Protein AF-A0A3S4F7G9-F1 (afdb_monomer)

Mean predicted aligned error: 10.98 Å

Secondary structure (DSSP, 8-state):
-HHHHHHTT----S-TT---------EEEEEEEEE--S-SSS--SEEEEEEEEEEEPTT-SS-EEEEEEEEEEEEESSTTS-SEEEEEEEEEEEEES--

Foldseek 3Di:
DVVVCVVLVHDPPPDPDDPDDDWDWDKDKDKDWDDDFPDDPPTLFDKIKIKIKIATDPPTPFGKIKIKIWMWGWDQPDPVSPRIDIDIDIDMDMDGPDD

Radius of gyration: 20.7 Å; Cα contacts (8 Å, |Δi|>4): 181; chains: 1; bounding box: 45×36×51 Å

Solvent-accessible surface area (backbone atoms only — not comparable to full-atom values): 5954 Å² total; per-residue (Å²): 112,72,72,59,39,50,70,71,74,44,78,84,70,94,65,95,80,76,88,77,84,83,73,62,69,46,69,51,74,49,75,50,78,48,77,55,52,75,42,97,71,85,53,39,36,35,42,36,40,38,39,41,35,40,35,41,43,95,87,24,78,56,46,38,37,38,41,36,42,40,39,41,36,29,45,45,80,43,97,83,47,82,46,59,48,75,51,74,49,77,48,73,52,66,53,69,69,62,130

Nearest PDB structures (foldseek):
  7p1c-assembly1_A  TM=9.213E-01  e=3.882E-11  Escherichia coli O157:H7
  6qgy-assembly1_A  TM=9.205E-01  e=8.466E-11  Escherichia coli O157:H7
  6qgw-assembly1_A  TM=9.073E-01  e=7.574E-11  Escherichia coli O157:H7
  6qgx-assembly1_A  TM=9.144E-01  e=9.464E-11  Escherichia coli O157:H7
  6qgy-assembly2_C  TM=9.200E-01  e=1.183E-10  Escherichia coli O157:H7

Sequence (99 aa):
MWRYLASMGQYPSTNDQDNSFSTDDFTFNYGWTYNKLDRGYFPTEGTRINLTGKVTIPGSDNEYYKATLDTATYVPIDNDHKWVILGRTRFGYGDGLGR

Structure (mmCIF, N/CA/C/O backbone):
data_AF-A0A3S4F7G9-F1
#
_entry.id   AF-A0A3S4F7G9-F1
#
loop_
_atom_site.group_PDB
_atom_site.id
_atom_site.type_symbol
_atom_site.label_atom_id
_atom_site.label_alt_id
_atom_site.label_comp_id
_atom_site.label_asym_id
_atom_site.label_entity_id
_atom_site.label_seq_id
_atom_site.pdbx_PDB_ins_code
_atom_site.Cartn_x
_atom_site.Cartn_y
_atom_site.Cartn_z
_atom_site.occupancy
_atom_site.B_iso_or_equiv
_atom_site.auth_seq_id
_atom_site.auth_comp_id
_atom_site.auth_asym_id
_atom_site.auth_atom_id
_atom_site.pdbx_PDB_model_num
ATOM 1 N N . MET A 1 1 ? 7.096 -16.559 -13.362 1.00 51.22 1 MET A N 1
ATOM 2 C CA . MET A 1 1 ? 8.492 -16.749 -13.804 1.00 51.22 1 MET A CA 1
ATOM 3 C C . MET A 1 1 ? 8.547 -17.251 -15.245 1.00 51.22 1 MET A C 1
ATOM 5 O O . MET A 1 1 ? 8.794 -16.446 -16.123 1.00 51.22 1 MET A O 1
ATOM 9 N N . TRP A 1 2 ? 8.191 -18.510 -15.526 1.00 56.00 2 TRP A N 1
ATOM 10 C CA . TRP A 1 2 ? 8.331 -19.118 -16.864 1.00 56.00 2 TRP A CA 1
ATOM 11 C C . TRP A 1 2 ? 7.549 -18.433 -18.000 1.00 56.00 2 TRP A C 1
ATOM 13 O O . TRP A 1 2 ? 8.087 -18.256 -19.084 1.00 56.00 2 TRP A O 1
ATOM 23 N N . ARG A 1 3 ? 6.312 -17.971 -17.746 1.00 59.94 3 ARG A N 1
ATOM 24 C CA . ARG A 1 3 ? 5.505 -17.229 -18.741 1.00 59.94 3 ARG A CA 1
ATOM 25 C C . ARG A 1 3 ? 6.108 -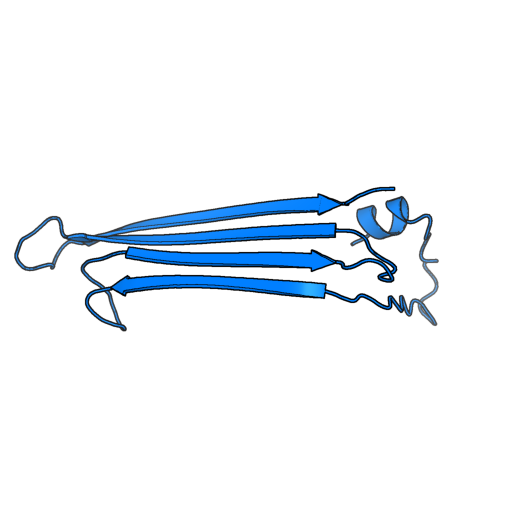15.883 -19.162 1.00 59.94 3 ARG A C 1
ATOM 27 O O . ARG A 1 3 ? 5.903 -15.482 -20.296 1.00 59.94 3 ARG A O 1
ATOM 34 N N . TYR A 1 4 ? 6.809 -15.210 -18.252 1.00 60.47 4 TYR A N 1
ATOM 35 C CA . TYR A 1 4 ? 7.451 -13.917 -18.506 1.00 60.47 4 TYR A CA 1
ATOM 36 C C . TYR A 1 4 ? 8.757 -14.090 -19.292 1.00 60.47 4 TYR A C 1
ATOM 38 O O . TYR A 1 4 ? 9.017 -13.371 -20.247 1.00 60.47 4 TYR A O 1
ATOM 46 N N . LEU A 1 5 ? 9.536 -15.120 -18.946 1.00 59.75 5 LEU A N 1
ATOM 47 C CA . LEU A 1 5 ? 10.752 -15.482 -19.680 1.00 59.75 5 LEU A CA 1
ATOM 48 C C . LEU A 1 5 ? 10.429 -15.863 -21.137 1.00 59.75 5 LEU A C 1
ATOM 50 O O . LEU A 1 5 ? 11.066 -15.367 -22.061 1.00 59.75 5 LEU A O 1
ATOM 54 N N . ALA A 1 6 ? 9.365 -16.648 -21.344 1.00 60.81 6 ALA A N 1
ATOM 55 C CA . ALA A 1 6 ? 8.900 -17.026 -22.677 1.00 60.81 6 ALA A CA 1
ATOM 56 C C . ALA A 1 6 ? 8.364 -15.838 -23.500 1.00 60.81 6 ALA A C 1
ATOM 58 O O . ALA A 1 6 ? 8.592 -15.794 -24.707 1.00 60.81 6 ALA A O 1
ATOM 59 N N . SER A 1 7 ? 7.680 -14.864 -22.878 1.00 57.59 7 SER A N 1
ATOM 60 C CA . SER A 1 7 ? 7.219 -13.659 -23.591 1.00 57.59 7 SER A CA 1
ATOM 61 C C . SER A 1 7 ? 8.368 -12.741 -24.009 1.00 57.59 7 SER A C 1
ATOM 63 O O . SER A 1 7 ? 8.231 -12.023 -24.989 1.00 57.59 7 SER A O 1
ATOM 65 N N . MET A 1 8 ? 9.515 -12.815 -23.331 1.00 59.47 8 MET A N 1
ATOM 66 C CA . MET A 1 8 ? 10.740 -12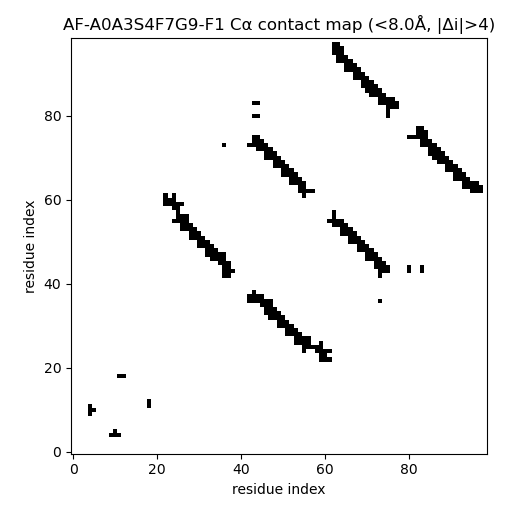.095 -23.700 1.00 59.47 8 MET A CA 1
ATOM 67 C C . MET A 1 8 ? 11.622 -12.853 -24.704 1.00 59.47 8 MET A C 1
ATOM 69 O O . MET A 1 8 ? 12.759 -12.461 -24.953 1.00 59.47 8 MET A O 1
ATOM 73 N N . GLY A 1 9 ? 11.123 -13.951 -25.287 1.00 54.44 9 GLY A N 1
ATOM 74 C CA . GLY A 1 9 ? 11.855 -14.744 -26.280 1.00 54.44 9 GLY A CA 1
ATOM 75 C C . GLY A 1 9 ? 13.026 -15.549 -25.707 1.00 54.44 9 GLY A C 1
ATOM 76 O O . GLY A 1 9 ? 13.836 -16.072 -26.469 1.00 54.44 9 GLY A O 1
ATOM 77 N N . GLN A 1 10 ? 13.114 -15.668 -24.380 1.00 53.75 10 GLN A N 1
ATOM 78 C CA . GLN A 1 10 ? 14.166 -16.400 -23.686 1.00 53.75 10 GLN A CA 1
ATOM 79 C C . GLN A 1 10 ? 13.647 -17.788 -23.301 1.00 53.75 10 GLN A C 1
ATOM 81 O O . GLN A 1 10 ? 12.692 -17.924 -22.534 1.00 53.75 10 GLN A O 1
ATOM 86 N N . TYR A 1 11 ? 14.284 -18.830 -23.835 1.00 57.84 11 TYR A N 1
ATOM 87 C CA . TYR A 1 11 ? 14.032 -20.225 -23.478 1.00 57.84 11 TYR A CA 1
ATOM 88 C C . TYR A 1 11 ? 15.169 -20.683 -22.557 1.00 57.84 11 TYR A C 1
ATOM 90 O O . TYR A 1 11 ? 16.239 -21.024 -23.064 1.00 57.84 11 TYR A O 1
ATOM 98 N N . PRO A 1 12 ? 14.997 -20.679 -21.219 1.00 54.19 12 PRO A N 1
ATOM 99 C CA . PRO A 1 12 ? 16.045 -21.150 -20.325 1.00 54.19 12 PRO A CA 1
ATOM 100 C C . PRO A 1 12 ? 16.259 -22.635 -20.604 1.00 54.19 12 PRO A C 1
ATOM 102 O O . PRO A 1 12 ? 15.330 -23.435 -20.461 1.00 54.19 12 PRO A O 1
ATOM 105 N N . SER A 1 13 ? 17.456 -23.007 -21.055 1.00 50.44 13 SER A N 1
ATOM 106 C CA . SER A 1 13 ? 17.786 -24.415 -21.249 1.00 50.44 13 SER A CA 1
ATOM 107 C C . SER A 1 13 ? 17.799 -25.109 -19.884 1.00 50.44 13 SER A C 1
ATOM 109 O O . SER A 1 13 ? 18.305 -24.559 -18.905 1.00 50.44 13 SER A O 1
ATOM 111 N N . THR A 1 14 ? 17.240 -26.315 -19.816 1.00 58.34 14 THR A N 1
ATOM 112 C CA . THR A 1 14 ? 17.158 -27.182 -18.624 1.00 58.34 14 THR A CA 1
ATOM 113 C C . THR A 1 14 ? 18.515 -27.701 -18.119 1.00 58.34 14 THR A C 1
ATOM 115 O O . THR A 1 14 ? 18.542 -28.605 -17.291 1.00 58.34 14 THR A O 1
ATOM 118 N N . ASN A 1 15 ? 19.640 -27.164 -18.605 1.00 57.44 15 ASN A N 1
ATOM 119 C CA . ASN A 1 15 ? 20.980 -27.541 -18.165 1.00 57.44 15 ASN A CA 1
ATOM 120 C C . ASN A 1 15 ? 21.494 -26.519 -17.137 1.00 57.44 15 ASN A C 1
ATOM 122 O O . ASN A 1 15 ? 21.870 -25.397 -17.471 1.00 57.44 15 ASN A O 1
ATOM 126 N N . ASP A 1 16 ? 21.469 -26.941 -15.875 1.00 59.56 16 ASP A N 1
ATOM 127 C CA . ASP A 1 16 ? 21.708 -26.194 -14.633 1.00 59.56 16 ASP A CA 1
ATOM 128 C C . ASP A 1 16 ? 23.138 -25.643 -14.423 1.00 59.56 16 ASP A C 1
ATOM 130 O O . ASP A 1 16 ? 23.723 -25.872 -13.364 1.00 59.56 16 ASP A O 1
ATOM 134 N N . GLN A 1 17 ? 23.745 -24.914 -15.368 1.00 54.50 17 GLN A N 1
ATOM 135 C CA . GLN A 1 17 ? 25.061 -24.299 -15.089 1.00 54.50 17 GLN A CA 1
ATOM 136 C C . GLN A 1 17 ? 25.199 -22.793 -15.319 1.00 54.50 17 GLN A C 1
ATOM 138 O O . GLN A 1 17 ? 26.032 -22.220 -14.635 1.00 54.50 17 GLN A O 1
ATOM 143 N N . ASP A 1 18 ? 24.360 -22.119 -16.115 1.00 50.69 18 ASP A N 1
ATOM 144 C CA . ASP A 1 18 ? 24.486 -20.656 -16.307 1.00 50.69 18 ASP A CA 1
ATOM 145 C C . ASP A 1 18 ? 23.154 -19.965 -16.685 1.00 50.69 18 ASP A C 1
ATOM 147 O O . ASP A 1 18 ? 23.066 -19.190 -17.633 1.00 50.69 18 ASP A O 1
ATOM 151 N N . ASN A 1 19 ? 22.069 -20.205 -15.937 1.00 51.56 19 ASN A N 1
ATOM 152 C CA . ASN A 1 19 ? 20.817 -19.436 -16.095 1.00 51.56 19 ASN A CA 1
ATOM 153 C C . ASN A 1 19 ? 20.860 -18.108 -15.304 1.00 51.56 19 ASN A C 1
ATOM 155 O O . ASN A 1 19 ? 19.965 -17.796 -14.516 1.00 51.56 19 ASN A O 1
ATOM 159 N N . SER A 1 20 ? 21.921 -17.321 -15.495 1.00 52.72 20 SER A N 1
ATOM 160 C CA . SER A 1 20 ? 22.051 -15.969 -14.943 1.00 52.72 20 SER A CA 1
ATOM 161 C C . SER A 1 20 ? 21.289 -14.974 -15.826 1.00 52.72 20 SER A C 1
ATOM 163 O O . SER A 1 20 ? 21.834 -14.439 -16.789 1.00 52.72 20 SER A O 1
ATOM 165 N N . PHE A 1 21 ? 20.019 -14.719 -15.505 1.00 55.38 21 PHE A N 1
ATOM 166 C CA . PHE A 1 21 ? 19.238 -13.653 -16.137 1.00 55.38 21 PHE A CA 1
ATOM 167 C C . PHE A 1 21 ? 19.619 -12.308 -15.501 1.00 55.38 21 PHE A C 1
ATOM 169 O O . PHE A 1 21 ? 19.117 -11.956 -14.433 1.00 55.38 21 PHE A O 1
ATOM 176 N N . SER A 1 22 ? 20.556 -11.595 -16.128 1.00 56.91 22 SER A N 1
ATOM 177 C CA . SER A 1 22 ? 20.897 -10.217 -15.766 1.00 56.91 22 SER A CA 1
ATOM 178 C C . SER A 1 22 ? 19.994 -9.276 -16.549 1.00 56.91 22 SER A C 1
ATOM 180 O O . SER A 1 22 ? 19.921 -9.381 -17.769 1.00 56.91 22 SER A O 1
ATOM 182 N N . THR A 1 23 ? 19.302 -8.389 -15.846 1.00 62.47 23 THR A N 1
ATOM 183 C CA . THR A 1 23 ? 18.455 -7.351 -16.433 1.00 62.47 23 THR A CA 1
ATOM 184 C C . THR A 1 23 ? 18.866 -6.042 -15.771 1.00 62.47 23 THR A C 1
ATOM 186 O O . THR A 1 23 ? 18.973 -5.985 -14.540 1.00 62.47 23 THR A O 1
ATOM 189 N N . ASP A 1 24 ? 19.103 -5.008 -16.563 1.00 71.50 24 ASP A N 1
ATOM 190 C CA . ASP A 1 24 ? 19.412 -3.682 -16.045 1.00 71.50 24 ASP A CA 1
ATOM 191 C C . ASP A 1 24 ? 18.124 -2.862 -16.025 1.00 71.50 24 ASP A C 1
ATOM 193 O O . ASP A 1 24 ? 17.740 -2.226 -17.006 1.00 71.50 24 ASP A O 1
ATOM 197 N N . ASP A 1 25 ? 17.420 -2.919 -14.888 1.00 75.81 25 ASP A N 1
ATOM 198 C CA . ASP A 1 25 ? 16.153 -2.217 -14.724 1.00 75.81 25 ASP A CA 1
ATOM 199 C C . ASP A 1 25 ? 16.276 -0.945 -13.889 1.00 75.81 25 ASP A C 1
ATOM 201 O O . ASP A 1 25 ? 16.580 -0.972 -12.691 1.00 75.81 25 ASP A O 1
ATOM 205 N N . PHE A 1 26 ? 15.901 0.182 -14.488 1.00 80.88 26 PHE A N 1
ATOM 206 C CA . PHE A 1 26 ? 15.731 1.433 -13.765 1.00 80.88 26 PHE A CA 1
ATOM 207 C C . PHE A 1 26 ? 14.257 1.623 -13.418 1.00 80.88 26 PHE A C 1
ATOM 209 O O . PHE A 1 26 ? 13.393 1.693 -14.291 1.00 80.88 26 PHE A O 1
ATOM 216 N N . THR A 1 27 ? 13.952 1.729 -12.121 1.00 85.81 27 THR A N 1
ATOM 217 C CA . THR A 1 27 ? 12.565 1.850 -11.647 1.00 85.81 27 THR A CA 1
ATOM 218 C C . THR A 1 27 ? 12.341 3.134 -10.868 1.00 85.81 27 THR A C 1
ATOM 220 O O . THR A 1 27 ? 13.041 3.440 -9.902 1.00 85.81 27 THR A O 1
ATOM 223 N N . PHE A 1 28 ? 11.307 3.869 -11.255 1.00 88.69 28 PHE A N 1
ATOM 224 C CA . PHE A 1 28 ? 10.755 4.955 -10.472 1.00 88.69 28 PHE A CA 1
ATOM 225 C C . PHE A 1 28 ? 9.715 4.396 -9.499 1.00 88.69 28 PHE A C 1
ATOM 227 O O . PHE A 1 28 ? 8.749 3.740 -9.895 1.00 88.69 28 PHE A O 1
ATOM 234 N N . ASN A 1 29 ? 9.927 4.648 -8.209 1.00 91.25 29 ASN A N 1
ATOM 235 C CA . ASN A 1 29 ? 9.074 4.165 -7.132 1.00 91.25 29 ASN A CA 1
ATOM 236 C C . ASN A 1 29 ? 8.372 5.353 -6.483 1.00 91.25 29 ASN A C 1
ATOM 238 O O . ASN A 1 29 ? 9.028 6.297 -6.048 1.00 91.25 29 ASN A O 1
ATOM 242 N N . TYR A 1 30 ? 7.051 5.281 -6.379 1.00 92.50 30 TYR A N 1
ATOM 243 C CA . TYR A 1 30 ? 6.248 6.260 -5.663 1.00 92.50 30 TYR A CA 1
ATOM 244 C C . TYR A 1 30 ? 5.411 5.570 -4.589 1.00 92.50 30 TYR A C 1
ATOM 246 O O . TYR A 1 30 ? 4.913 4.457 -4.761 1.00 92.50 30 TYR A O 1
ATOM 254 N N . GLY A 1 31 ? 5.265 6.237 -3.451 1.00 95.06 31 GLY A N 1
ATOM 255 C CA . GLY A 1 31 ? 4.506 5.731 -2.318 1.00 95.06 31 GLY A CA 1
ATOM 256 C C . GLY A 1 31 ? 3.736 6.858 -1.657 1.00 95.06 31 GLY A C 1
ATOM 257 O O . GLY A 1 31 ? 4.283 7.933 -1.424 1.00 95.06 31 GLY A O 1
ATOM 258 N N . TRP A 1 32 ? 2.470 6.606 -1.351 1.00 95.81 32 TRP A N 1
ATOM 259 C CA . TRP A 1 32 ? 1.639 7.486 -0.548 1.00 95.81 32 TRP A CA 1
ATOM 260 C C . TRP A 1 32 ? 1.001 6.685 0.576 1.00 95.81 32 TRP A C 1
ATOM 262 O O . TRP A 1 32 ? 0.343 5.669 0.347 1.00 95.81 32 TRP A O 1
ATOM 272 N N . THR A 1 33 ? 1.187 7.158 1.802 1.00 95.31 33 THR A N 1
ATOM 273 C CA . THR A 1 33 ? 0.624 6.523 2.986 1.00 95.31 33 THR A CA 1
ATOM 274 C C . THR A 1 33 ? -0.226 7.536 3.730 1.00 95.31 33 THR A C 1
ATOM 276 O O . THR A 1 33 ? 0.252 8.591 4.141 1.00 95.31 33 THR A O 1
ATOM 279 N N . TYR A 1 34 ? -1.485 7.180 3.943 1.00 95.31 34 TYR A N 1
ATOM 280 C CA . TYR A 1 34 ? -2.393 7.872 4.839 1.00 95.31 34 TYR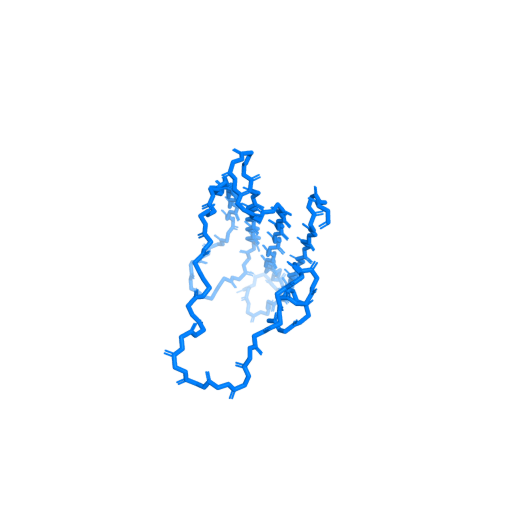 A CA 1
ATOM 281 C C . TYR A 1 34 ? -2.622 7.009 6.074 1.00 95.31 34 TYR A C 1
ATOM 283 O O . TYR A 1 34 ? -2.946 5.825 5.964 1.00 95.31 34 TYR A O 1
ATOM 291 N N . ASN A 1 35 ? -2.458 7.593 7.255 1.00 93.88 35 ASN A N 1
ATOM 292 C CA . ASN A 1 35 ? -2.681 6.900 8.513 1.00 93.88 35 ASN A CA 1
ATOM 293 C C . ASN A 1 35 ? -3.434 7.813 9.477 1.00 93.88 35 ASN A C 1
ATOM 295 O O . ASN A 1 35 ? -2.899 8.825 9.923 1.00 93.88 35 ASN A O 1
ATOM 299 N N . LYS A 1 36 ? -4.670 7.431 9.792 1.00 93.25 36 LYS A N 1
ATOM 300 C CA . LYS A 1 36 ? -5.506 8.063 10.814 1.00 93.25 36 LYS A CA 1
ATOM 301 C C . LYS A 1 36 ? -6.003 7.020 11.820 1.00 93.25 36 LYS A C 1
ATOM 303 O O . LYS A 1 36 ? -7.148 7.077 12.246 1.00 93.25 36 LYS A O 1
ATOM 308 N N . LEU A 1 37 ? -5.181 6.015 12.122 1.00 90.50 37 LEU A N 1
ATOM 309 C CA . LEU A 1 37 ? -5.492 5.036 13.162 1.00 90.50 37 LEU A CA 1
ATOM 310 C C . LEU A 1 37 ? -5.367 5.686 14.543 1.00 90.50 37 LEU A C 1
ATOM 312 O O . LEU A 1 37 ? -4.439 6.459 14.782 1.00 90.50 37 LEU A O 1
ATOM 316 N N . ASP A 1 38 ? -6.285 5.346 15.443 1.00 87.19 38 ASP A N 1
ATOM 317 C CA . ASP A 1 38 ? -6.324 5.846 16.821 1.00 87.19 38 ASP A CA 1
ATOM 318 C C . ASP A 1 38 ? -5.113 5.391 17.653 1.00 87.19 38 ASP A C 1
ATOM 320 O O . ASP A 1 38 ? -4.629 6.116 18.523 1.00 87.19 38 ASP A O 1
ATOM 324 N N . ARG A 1 39 ? -4.586 4.197 17.361 1.00 87.06 39 ARG A N 1
ATOM 325 C CA . ARG A 1 39 ? -3.405 3.624 18.015 1.00 87.06 39 ARG A CA 1
ATOM 326 C C . ARG A 1 39 ? -2.627 2.694 17.087 1.00 87.06 39 ARG A C 1
ATOM 328 O O . ARG A 1 39 ? -3.170 2.112 16.153 1.00 87.06 39 ARG A O 1
ATOM 335 N N . GLY A 1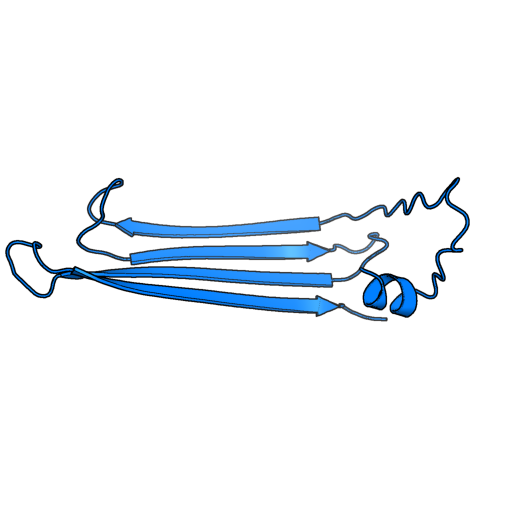 40 ? -1.331 2.532 17.366 1.00 82.50 40 GLY A N 1
ATOM 336 C CA . GLY A 1 40 ? -0.434 1.694 16.558 1.00 82.50 40 GLY A CA 1
ATOM 337 C C . GLY A 1 40 ? -0.591 0.183 16.775 1.00 82.50 40 GLY A C 1
ATOM 338 O O . GLY A 1 40 ? -0.298 -0.593 15.868 1.00 82.50 40 GLY A O 1
ATOM 339 N N . TYR A 1 41 ? -1.063 -0.241 17.951 1.00 83.44 41 TYR A N 1
ATOM 340 C CA . TYR A 1 41 ? -1.255 -1.650 18.306 1.00 83.44 41 TYR A CA 1
ATOM 341 C C . TYR A 1 41 ? -2.713 -1.900 18.693 1.00 83.44 41 TYR A C 1
ATOM 343 O O . TYR A 1 41 ? -3.244 -1.190 19.543 1.00 83.44 41 TYR A O 1
ATOM 351 N N . PHE A 1 42 ? -3.344 -2.888 18.049 1.00 84.25 42 PHE A N 1
ATOM 352 C CA . PHE A 1 42 ? -4.796 -3.120 18.069 1.00 84.25 42 PHE A CA 1
ATOM 353 C C . PHE A 1 42 ? -5.632 -1.845 17.860 1.00 84.25 42 PHE A C 1
ATOM 355 O O . PHE A 1 42 ? -6.313 -1.406 18.785 1.00 84.25 42 PHE A O 1
ATOM 362 N N . PRO A 1 43 ? -5.592 -1.252 16.650 1.00 85.19 43 PRO A N 1
ATOM 363 C CA . PRO A 1 43 ? -6.434 -0.109 16.319 1.00 85.19 43 PRO A CA 1
ATOM 364 C C . PRO A 1 43 ? -7.908 -0.443 16.530 1.00 85.19 43 PRO A C 1
ATOM 366 O O . PRO A 1 43 ? -8.352 -1.531 16.150 1.00 85.19 43 PRO A O 1
ATOM 369 N N . THR A 1 44 ? -8.656 0.482 17.120 1.00 86.38 44 THR A N 1
ATOM 370 C CA . THR A 1 44 ? -10.104 0.327 17.307 1.00 86.38 44 THR A CA 1
ATOM 371 C C . THR A 1 44 ? -10.913 1.281 16.446 1.00 86.38 44 THR A C 1
ATOM 373 O O . THR A 1 44 ? -12.082 1.013 16.185 1.00 86.38 44 THR A O 1
ATOM 376 N N . GLU A 1 45 ? -10.281 2.332 15.922 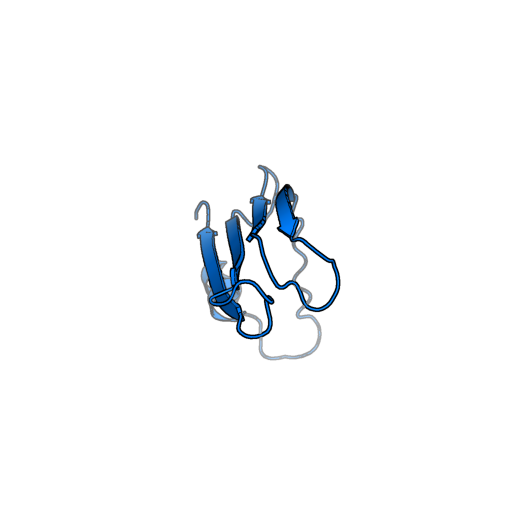1.00 90.06 45 GLU A N 1
ATOM 377 C CA . GLU A 1 45 ? -10.909 3.285 15.018 1.00 90.06 45 GLU A CA 1
ATOM 378 C C . GLU A 1 45 ? -9.904 3.822 13.994 1.00 90.06 45 GLU A C 1
ATOM 380 O O . GLU A 1 45 ? -8.719 4.033 14.268 1.00 90.06 45 GLU A O 1
ATOM 385 N N . GLY A 1 46 ? -10.411 4.085 12.795 1.00 92.12 46 GLY A N 1
ATOM 386 C CA . GLY A 1 46 ? -9.728 4.889 11.798 1.00 92.12 46 GLY A CA 1
ATOM 387 C C . GLY A 1 46 ? -9.318 4.094 10.574 1.00 92.12 46 GLY A C 1
ATOM 388 O O . GLY A 1 46 ? -9.601 2.906 10.425 1.00 92.12 46 GLY A O 1
ATOM 389 N N . THR A 1 47 ? -8.647 4.783 9.657 1.00 94.19 47 THR A N 1
ATOM 390 C CA . THR A 1 47 ? -8.309 4.223 8.350 1.00 94.19 47 THR A CA 1
ATOM 391 C C . THR A 1 47 ? -6.833 4.404 8.054 1.00 94.19 47 THR A C 1
ATOM 393 O O . THR A 1 47 ? -6.255 5.477 8.245 1.00 94.19 47 THR A O 1
ATOM 396 N N . ARG A 1 48 ? -6.238 3.341 7.523 1.00 95.25 48 ARG A N 1
ATOM 397 C CA . ARG A 1 48 ? -4.912 3.330 6.929 1.00 95.25 48 ARG A CA 1
ATOM 398 C C . ARG A 1 48 ? -5.030 2.978 5.454 1.00 95.25 48 ARG A C 1
ATOM 400 O O . ARG A 1 48 ? -5.604 1.949 5.108 1.00 95.25 48 ARG A O 1
ATOM 407 N N . ILE A 1 49 ? -4.451 3.813 4.602 1.00 95.94 49 ILE A N 1
ATOM 408 C CA . ILE A 1 49 ? -4.346 3.584 3.160 1.00 95.94 49 ILE A CA 1
ATOM 409 C C . ILE A 1 49 ? -2.871 3.634 2.794 1.00 95.94 49 ILE A C 1
ATOM 411 O O . ILE A 1 49 ? -2.151 4.544 3.198 1.00 95.94 49 ILE A O 1
ATOM 415 N N . ASN A 1 50 ? -2.416 2.653 2.035 1.00 96.88 50 ASN A N 1
ATOM 416 C CA . ASN A 1 50 ? -1.073 2.598 1.499 1.00 96.88 50 ASN A CA 1
ATOM 417 C C . ASN A 1 50 ? -1.147 2.351 -0.005 1.00 96.88 50 ASN A C 1
ATOM 419 O O . ASN A 1 50 ? -1.481 1.253 -0.447 1.00 96.88 50 ASN A O 1
ATOM 423 N N . LEU A 1 51 ? -0.832 3.380 -0.780 1.00 95.94 51 LEU A N 1
ATOM 424 C CA . LEU A 1 51 ? -0.648 3.295 -2.217 1.00 95.94 51 LEU A CA 1
ATOM 425 C C . LEU A 1 51 ? 0.847 3.170 -2.493 1.00 95.94 51 LEU A C 1
ATOM 427 O O . LEU A 1 51 ? 1.655 3.977 -2.039 1.00 95.94 51 LEU A O 1
ATOM 431 N N . THR A 1 52 ? 1.227 2.160 -3.253 1.00 96.00 52 THR A N 1
ATOM 432 C CA . THR A 1 52 ? 2.602 1.966 -3.699 1.00 96.00 52 THR A CA 1
ATOM 433 C C . THR A 1 52 ? 2.572 1.682 -5.181 1.00 96.00 52 THR A C 1
ATOM 435 O O . THR A 1 52 ? 1.819 0.822 -5.632 1.00 96.00 52 THR A O 1
ATOM 438 N N . GLY A 1 53 ? 3.383 2.398 -5.941 1.00 94.38 53 GLY A N 1
ATOM 439 C CA . GLY A 1 53 ? 3.520 2.176 -7.360 1.00 94.38 53 GLY A CA 1
ATOM 440 C C . GLY A 1 53 ? 4.973 2.174 -7.789 1.00 94.38 53 GLY A C 1
ATOM 441 O O . GLY A 1 53 ? 5.837 2.823 -7.201 1.00 94.38 53 GLY A O 1
ATOM 442 N N . LYS A 1 54 ? 5.233 1.388 -8.820 1.00 92.94 54 LYS A N 1
ATOM 443 C CA . LYS A 1 54 ? 6.526 1.236 -9.458 1.00 92.94 54 LYS A CA 1
ATOM 444 C C . LYS A 1 54 ? 6.307 1.284 -10.959 1.00 92.94 54 LYS A C 1
ATOM 446 O O . LYS A 1 54 ? 5.402 0.624 -11.466 1.00 92.94 54 LYS A O 1
ATOM 451 N N . VAL A 1 55 ? 7.133 2.047 -11.650 1.00 89.19 55 VAL A N 1
ATOM 452 C CA . VAL A 1 55 ? 7.161 2.107 -13.109 1.00 89.19 55 VAL A CA 1
ATOM 453 C C . VAL A 1 55 ? 8.609 2.078 -13.569 1.00 89.19 55 VAL A C 1
ATOM 455 O O . VAL A 1 55 ? 9.472 2.698 -12.949 1.00 89.19 55 VAL A O 1
ATOM 458 N N . THR A 1 56 ? 8.895 1.316 -14.609 1.00 87.69 56 THR A N 1
ATOM 459 C CA . THR A 1 56 ? 10.211 1.291 -15.254 1.00 87.69 56 THR A CA 1
ATOM 460 C C . THR A 1 56 ? 10.389 2.540 -16.110 1.00 87.69 56 THR A C 1
ATOM 462 O O . THR A 1 56 ? 9.451 2.978 -16.777 1.00 87.69 56 THR A O 1
ATOM 465 N N . ILE A 1 57 ? 11.573 3.143 -16.069 1.00 83.38 57 ILE A N 1
ATOM 466 C CA . ILE A 1 57 ? 11.893 4.322 -16.884 1.00 83.38 57 ILE A CA 1
ATOM 467 C C . ILE A 1 57 ? 12.580 3.907 -18.197 1.00 83.38 57 ILE A C 1
ATOM 469 O O . ILE A 1 57 ? 13.162 2.824 -18.253 1.00 83.38 57 ILE A O 1
ATOM 473 N N . PRO A 1 58 ? 12.544 4.751 -19.247 1.00 72.12 58 PRO A N 1
ATOM 474 C CA . PRO A 1 58 ? 13.203 4.448 -20.517 1.00 72.12 58 PRO A CA 1
ATOM 475 C C . PRO A 1 58 ? 14.701 4.160 -20.328 1.00 72.12 58 PRO A C 1
ATOM 477 O O . PRO A 1 58 ? 15.390 4.924 -19.651 1.00 72.12 58 PRO A O 1
ATOM 480 N N . GLY A 1 59 ? 15.192 3.074 -20.933 1.00 68.88 59 GLY A N 1
ATOM 481 C CA . GLY A 1 59 ? 16.554 2.551 -20.734 1.00 68.88 59 GLY A CA 1
ATOM 482 C C . GLY A 1 59 ? 16.635 1.313 -19.830 1.00 68.88 59 GLY A C 1
ATOM 483 O O . GLY A 1 59 ? 17.728 0.799 -19.627 1.00 68.88 59 GLY A O 1
ATOM 484 N N . SER A 1 60 ? 15.495 0.859 -19.301 1.00 72.12 60 SER A N 1
ATOM 485 C CA . SER A 1 60 ? 15.304 -0.436 -18.635 1.00 72.12 60 SER A CA 1
ATOM 486 C C . SER A 1 60 ? 15.124 -1.543 -19.680 1.00 72.12 60 SER A C 1
ATOM 488 O O . SER A 1 60 ? 14.430 -1.313 -20.671 1.00 72.12 60 SER A O 1
ATOM 490 N N . ASP A 1 61 ? 15.674 -2.737 -19.455 1.00 70.75 61 ASP A N 1
ATOM 491 C CA . ASP A 1 61 ? 15.413 -3.895 -20.334 1.00 70.75 61 ASP A CA 1
ATOM 492 C C . ASP A 1 61 ? 13.944 -4.337 -20.275 1.00 70.75 61 ASP A C 1
ATOM 494 O O . ASP A 1 61 ? 13.375 -4.807 -21.262 1.00 70.75 61 ASP A O 1
ATOM 498 N N . ASN A 1 62 ? 13.318 -4.169 -19.107 1.00 71.00 62 ASN A N 1
ATOM 499 C CA . ASN A 1 62 ? 11.918 -4.487 -18.892 1.00 71.00 62 ASN A CA 1
ATOM 500 C C . ASN A 1 62 ? 11.080 -3.220 -18.798 1.00 71.00 62 ASN A C 1
ATOM 502 O O . ASN A 1 62 ? 11.371 -2.319 -18.015 1.00 71.00 62 ASN A O 1
ATOM 506 N N . GLU A 1 63 ? 9.966 -3.202 -19.523 1.00 81.94 63 GLU A N 1
ATOM 507 C CA . GLU A 1 63 ? 9.006 -2.110 -19.468 1.00 81.94 63 GLU A CA 1
ATOM 508 C C . GLU A 1 63 ? 7.715 -2.584 -18.788 1.00 81.94 63 GLU A C 1
ATOM 510 O O . GLU A 1 63 ? 6.897 -3.292 -19.374 1.00 81.94 63 GLU A O 1
ATOM 515 N N . TYR A 1 64 ? 7.521 -2.228 -17.517 1.00 85.44 64 TYR A N 1
ATOM 516 C CA . TYR A 1 64 ? 6.319 -2.565 -16.761 1.00 85.44 64 TYR A CA 1
ATOM 517 C C . TYR A 1 64 ? 5.941 -1.491 -15.745 1.00 85.44 64 TYR A C 1
ATOM 519 O O . TYR A 1 64 ? 6.765 -0.747 -15.206 1.00 85.44 64 TYR A O 1
ATOM 527 N N . TYR A 1 65 ? 4.655 -1.462 -15.418 1.00 89.38 65 TYR A N 1
ATOM 528 C CA . TYR A 1 65 ? 4.144 -0.714 -14.283 1.00 89.38 65 TYR A CA 1
ATOM 529 C C . TYR A 1 65 ? 3.411 -1.643 -13.330 1.00 89.38 65 TYR A C 1
ATOM 531 O O . TYR A 1 65 ? 2.811 -2.647 -13.712 1.00 89.38 65 TYR A O 1
ATOM 539 N N . LYS A 1 66 ? 3.460 -1.304 -12.049 1.00 92.38 66 LYS A N 1
ATOM 540 C CA . LYS A 1 66 ? 2.739 -1.998 -10.995 1.00 92.38 66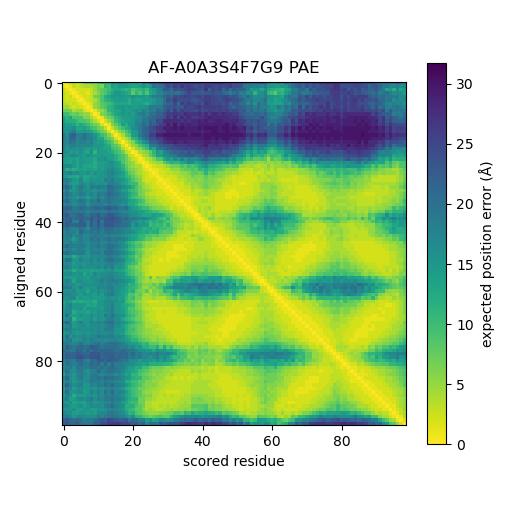 LYS A CA 1
ATOM 541 C C . LYS A 1 66 ? 2.249 -0.987 -9.983 1.00 92.38 66 LYS A C 1
ATOM 543 O O . LYS A 1 66 ? 3.039 -0.219 -9.449 1.00 92.38 66 LYS A O 1
ATOM 548 N N . ALA A 1 67 ? 0.967 -1.036 -9.675 1.00 94.12 67 ALA A 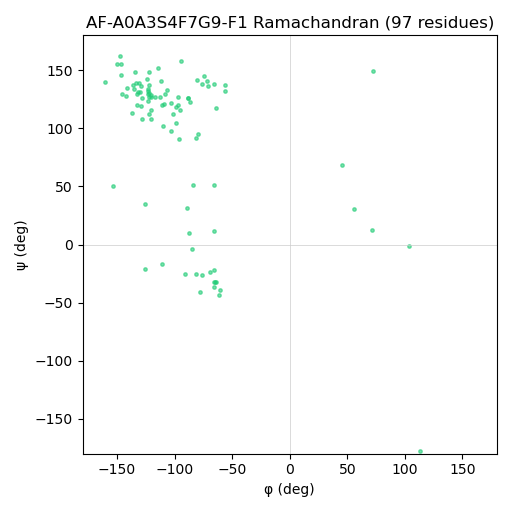N 1
ATOM 549 C CA . ALA A 1 67 ? 0.341 -0.269 -8.616 1.00 94.12 67 ALA A CA 1
ATOM 550 C C . ALA A 1 67 ? -0.340 -1.222 -7.634 1.00 94.12 67 ALA A C 1
ATOM 552 O O . ALA A 1 67 ? -0.997 -2.191 -8.016 1.00 94.12 67 ALA A O 1
ATOM 553 N N . THR A 1 68 ? -0.178 -0.951 -6.348 1.00 96.31 68 THR A N 1
ATOM 554 C CA . THR A 1 68 ? -0.819 -1.682 -5.261 1.00 96.31 68 THR A CA 1
ATOM 555 C C . THR A 1 68 ? -1.439 -0.696 -4.291 1.00 96.31 68 THR A C 1
ATOM 557 O O . THR A 1 68 ? -0.777 0.247 -3.862 1.00 96.31 68 THR A O 1
ATOM 560 N N . LEU A 1 69 ? -2.694 -0.938 -3.938 1.00 96.25 69 LEU A N 1
ATOM 561 C CA . LEU A 1 69 ? -3.450 -0.173 -2.964 1.00 96.25 69 LEU A CA 1
ATOM 562 C C . LEU A 1 69 ? -3.878 -1.111 -1.837 1.00 96.25 69 LEU A C 1
ATOM 564 O O . LEU A 1 69 ? -4.662 -2.038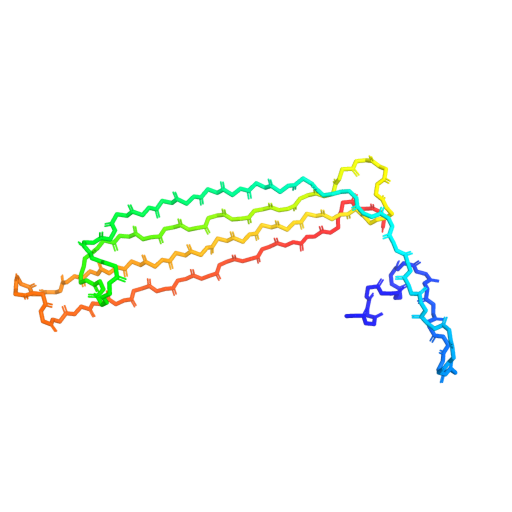 -2.041 1.00 96.25 69 LEU A O 1
ATOM 568 N N . ASP A 1 70 ? -3.364 -0.856 -0.646 1.00 96.81 70 ASP A N 1
ATOM 569 C CA . ASP A 1 70 ? -3.704 -1.559 0.580 1.00 96.81 70 ASP A CA 1
ATOM 570 C C . ASP A 1 70 ? -4.525 -0.627 1.477 1.00 96.81 70 ASP A C 1
ATOM 572 O O . ASP A 1 70 ? -4.045 0.431 1.880 1.00 96.81 70 ASP A O 1
ATOM 576 N N . THR A 1 71 ? -5.743 -1.030 1.829 1.00 96.12 71 THR A N 1
ATOM 577 C CA . THR A 1 71 ? -6.634 -0.270 2.715 1.00 96.12 71 THR A CA 1
ATOM 578 C C . THR A 1 71 ? -7.026 -1.125 3.912 1.00 96.12 71 THR A C 1
ATOM 580 O O . THR A 1 71 ? -7.394 -2.292 3.765 1.00 96.12 71 THR A O 1
ATOM 583 N N . ALA A 1 72 ? -6.955 -0.540 5.101 1.00 95.94 72 ALA A N 1
ATOM 584 C CA . ALA A 1 72 ? -7.435 -1.121 6.344 1.00 95.94 72 ALA A CA 1
ATOM 585 C C . ALA A 1 72 ? -8.255 -0.071 7.096 1.00 95.94 72 ALA A C 1
ATOM 587 O O . ALA A 1 72 ? -7.733 0.985 7.450 1.00 95.94 72 ALA A O 1
ATOM 588 N N . THR A 1 73 ? -9.522 -0.371 7.341 1.00 95.00 73 THR A N 1
ATOM 589 C CA . THR A 1 73 ? -10.455 0.503 8.048 1.00 95.00 73 THR A CA 1
ATOM 590 C C . THR A 1 73 ? -11.015 -0.232 9.255 1.00 95.00 73 THR A C 1
ATOM 592 O O . THR A 1 73 ? -11.495 -1.360 9.137 1.00 95.00 73 THR A O 1
ATOM 595 N N . TYR A 1 74 ? -10.942 0.426 10.403 1.00 94.19 74 TYR A N 1
ATOM 596 C CA . TYR A 1 74 ? -11.439 -0.033 11.689 1.00 94.19 74 TYR A CA 1
ATOM 597 C C . TYR A 1 74 ? -12.636 0.834 12.061 1.00 94.19 74 TYR A C 1
ATOM 599 O O . TYR A 1 74 ? -12.515 2.059 12.147 1.00 94.19 74 TYR A O 1
ATOM 607 N N . VAL A 1 75 ? -13.791 0.200 12.238 1.00 92.56 75 VAL A N 1
ATOM 608 C CA . VAL A 1 75 ? -15.030 0.876 12.630 1.00 92.56 75 VAL A CA 1
ATOM 609 C C . VAL A 1 75 ? -15.530 0.241 13.927 1.00 92.56 75 VAL A C 1
ATOM 611 O O . VAL A 1 75 ? -15.912 -0.935 13.902 1.00 92.56 75 VAL A O 1
ATOM 614 N N . PRO A 1 76 ? -15.518 0.969 15.056 1.00 91.50 76 PRO A N 1
ATOM 615 C CA . PRO A 1 76 ? -16.118 0.486 16.291 1.00 91.50 76 PRO A CA 1
ATOM 616 C C . PRO A 1 76 ? -17.645 0.480 16.146 1.00 91.50 76 PRO A C 1
ATOM 618 O O . PRO A 1 76 ? -18.231 1.412 15.595 1.00 91.50 76 PRO A O 1
ATOM 621 N N . ILE A 1 77 ? -18.296 -0.589 16.604 1.00 90.31 77 ILE A N 1
ATOM 622 C CA . ILE A 1 77 ? -19.767 -0.695 16.617 1.00 90.31 77 ILE A CA 1
ATOM 623 C C . ILE A 1 77 ? -20.330 -0.168 17.947 1.00 90.31 77 ILE A C 1
ATOM 625 O O . ILE A 1 77 ? -21.481 0.257 18.016 1.00 90.31 77 ILE A O 1
ATOM 629 N N . ASP A 1 78 ? -19.529 -0.194 19.012 1.00 89.38 78 ASP A N 1
ATOM 630 C CA . ASP A 1 78 ? -19.885 0.265 20.350 1.00 89.38 78 ASP A CA 1
ATOM 631 C C . ASP A 1 78 ? -19.057 1.481 20.789 1.00 89.38 78 ASP A C 1
ATOM 633 O O . ASP A 1 78 ? -17.897 1.632 20.414 1.00 89.38 78 ASP A O 1
ATOM 637 N N . ASN A 1 79 ? -19.636 2.317 21.657 1.00 85.00 79 ASN A N 1
ATOM 638 C CA . ASN A 1 79 ? -18.959 3.503 22.200 1.00 85.00 79 ASN A CA 1
ATOM 639 C C . ASN A 1 79 ? -17.754 3.161 23.097 1.00 85.00 79 ASN A C 1
ATOM 641 O O . ASN A 1 79 ? -16.870 3.996 23.263 1.00 85.00 79 ASN A O 1
ATOM 645 N N . ASP A 1 80 ? -17.700 1.947 23.662 1.00 86.25 80 ASP A N 1
ATOM 646 C CA . ASP A 1 80 ? -16.562 1.484 24.469 1.00 86.25 80 ASP A CA 1
ATOM 647 C C . ASP A 1 80 ? -15.424 0.902 23.602 1.00 86.25 80 ASP A C 1
ATOM 649 O O . ASP A 1 80 ? -14.380 0.520 24.139 1.00 86.25 80 ASP A O 1
ATOM 653 N N . HIS A 1 81 ? -15.613 0.812 22.278 1.00 84.25 81 HIS A N 1
ATOM 654 C CA . HIS A 1 81 ? -14.670 0.252 21.303 1.00 84.25 81 HIS A CA 1
ATOM 655 C C . HIS A 1 81 ? -14.238 -1.199 21.618 1.00 84.25 81 HIS A C 1
ATOM 657 O O . HIS A 1 81 ? -13.117 -1.611 21.304 1.00 84.25 81 HIS A O 1
ATOM 663 N N . LYS A 1 82 ? -15.109 -1.995 22.250 1.00 86.81 82 LYS A N 1
ATOM 664 C CA . LYS A 1 82 ? -14.882 -3.421 22.553 1.00 86.81 82 LYS A CA 1
ATOM 665 C C . LYS A 1 82 ? -15.168 -4.322 21.352 1.00 86.81 82 LYS A C 1
ATOM 667 O O . LYS A 1 82 ? -14.606 -5.411 21.258 1.00 86.81 82 LYS A O 1
ATOM 672 N N . TRP A 1 83 ? -16.021 -3.874 20.439 1.00 88.88 83 TRP A N 1
ATOM 673 C CA . TRP A 1 83 ? -16.448 -4.570 19.234 1.00 88.88 83 TRP A CA 1
ATOM 674 C C . TRP A 1 83 ? -16.092 -3.732 18.012 1.00 88.88 83 TRP A C 1
ATOM 676 O O . TRP A 1 83 ? -16.709 -2.707 17.726 1.00 88.88 83 TRP A O 1
ATOM 686 N N . VAL A 1 84 ? -15.093 -4.189 17.263 1.00 91.94 84 VAL A N 1
ATOM 687 C CA . VAL A 1 84 ? -14.551 -3.453 16.117 1.00 91.94 84 VAL A CA 1
ATOM 688 C C . VAL A 1 84 ? -14.658 -4.305 14.865 1.00 91.94 84 VAL A C 1
ATOM 690 O O . VAL A 1 84 ? -14.221 -5.456 14.839 1.00 91.94 84 VAL A O 1
ATOM 693 N N . ILE A 1 85 ? -15.207 -3.720 13.804 1.00 93.19 85 ILE A N 1
ATOM 694 C CA . ILE A 1 85 ? -15.188 -4.312 12.470 1.00 93.19 85 ILE A CA 1
ATOM 695 C C . ILE A 1 85 ? -13.910 -3.870 11.773 1.00 93.19 85 ILE A C 1
ATOM 697 O O . ILE A 1 85 ? -13.644 -2.676 11.629 1.00 93.19 85 ILE A O 1
ATOM 701 N N . LEU A 1 86 ? -13.148 -4.850 11.294 1.00 93.75 86 LEU A N 1
ATOM 702 C CA . LEU A 1 86 ? -12.002 -4.628 10.425 1.00 93.75 86 LEU A CA 1
ATOM 703 C C . LEU A 1 86 ? -12.381 -4.937 8.977 1.00 93.75 86 LEU A C 1
ATOM 705 O O . LEU A 1 86 ? -12.575 -6.094 8.604 1.00 93.75 86 LEU A O 1
ATOM 709 N N . GLY A 1 87 ? -12.414 -3.900 8.147 1.00 95.25 87 GLY A N 1
ATOM 710 C CA . GLY A 1 87 ? -12.433 -4.030 6.696 1.00 95.25 87 GLY A CA 1
ATOM 711 C C . GLY A 1 87 ? -11.018 -3.916 6.144 1.00 95.25 87 GLY A C 1
ATOM 712 O O . GLY A 1 87 ? -10.400 -2.857 6.251 1.00 95.25 87 GLY A O 1
ATOM 713 N N . ARG A 1 88 ? -10.492 -4.984 5.535 1.00 95.56 88 ARG A N 1
ATOM 714 C CA . ARG A 1 88 ? -9.196 -4.953 4.845 1.00 95.56 88 ARG A CA 1
ATOM 715 C C . ARG A 1 88 ? -9.366 -5.317 3.381 1.00 95.56 88 ARG A C 1
ATOM 717 O O . ARG A 1 88 ? -9.879 -6.384 3.060 1.00 95.56 88 ARG A O 1
ATOM 724 N N . THR A 1 89 ? -8.863 -4.462 2.504 1.00 96.62 89 THR A N 1
ATOM 725 C CA . THR A 1 89 ? -8.875 -4.690 1.059 1.00 96.62 89 THR A CA 1
ATOM 726 C C . THR A 1 89 ? -7.494 -4.452 0.484 1.00 96.62 89 THR A C 1
ATOM 728 O O . THR A 1 89 ? -6.816 -3.494 0.857 1.00 96.62 89 THR A O 1
ATOM 731 N N . ARG A 1 90 ? -7.087 -5.310 -0.448 1.00 96.00 90 ARG A N 1
ATOM 732 C CA . ARG A 1 90 ? -5.836 -5.168 -1.184 1.00 96.00 90 ARG A CA 1
ATOM 733 C C . ARG A 1 90 ? -6.118 -5.293 -2.666 1.00 96.00 90 ARG A C 1
ATOM 735 O O . ARG A 1 90 ? -6.566 -6.341 -3.122 1.00 96.00 90 ARG A O 1
ATOM 742 N N . PHE A 1 91 ? -5.816 -4.236 -3.398 1.00 95.88 91 PHE A N 1
ATOM 743 C CA . PHE A 1 91 ? -5.906 -4.195 -4.845 1.00 95.88 91 PHE A CA 1
ATOM 744 C C . PHE A 1 91 ? -4.504 -4.092 -5.424 1.00 95.88 91 PHE A C 1
ATOM 746 O O . PHE A 1 91 ? -3.636 -3.407 -4.886 1.00 95.88 91 PHE A O 1
ATOM 753 N N . GLY A 1 92 ? -4.270 -4.801 -6.516 1.00 94.81 92 GLY A N 1
ATOM 754 C CA . GLY A 1 92 ? -3.005 -4.769 -7.222 1.00 94.81 92 GLY A CA 1
ATOM 755 C C . GLY A 1 92 ? -3.264 -4.917 -8.704 1.00 94.81 92 GLY A C 1
ATOM 756 O O . GLY A 1 92 ? -3.975 -5.833 -9.110 1.00 94.81 92 GLY A O 1
ATOM 757 N N . TYR A 1 93 ? -2.687 -4.022 -9.488 1.00 92.38 93 TYR A N 1
ATOM 758 C CA . TYR A 1 93 ? -2.707 -4.093 -10.937 1.00 92.38 93 TYR A CA 1
ATOM 759 C C . TYR A 1 93 ? -1.300 -3.833 -11.453 1.00 92.38 93 TYR A C 1
ATOM 761 O O . TYR A 1 93 ? -0.577 -2.989 -10.926 1.00 92.38 93 TYR A O 1
ATOM 769 N N . GLY A 1 94 ? -0.888 -4.582 -12.458 1.00 90.94 94 GLY A N 1
ATOM 770 C CA . GLY A 1 94 ? 0.389 -4.367 -13.105 1.00 90.94 94 GLY A CA 1
ATOM 771 C C . GLY A 1 94 ? 0.378 -5.019 -14.464 1.00 90.94 94 GLY A C 1
ATOM 772 O O . GLY A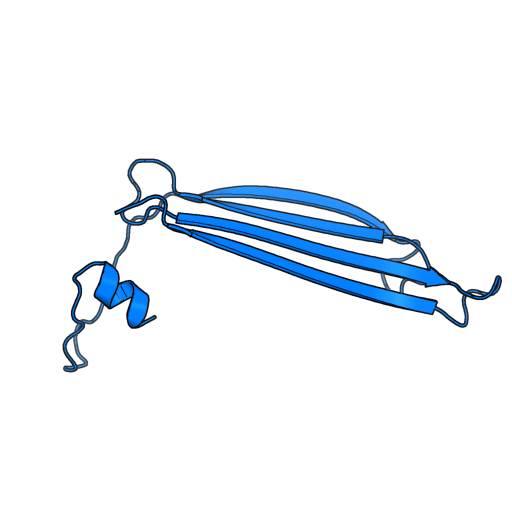 1 94 ? -0.179 -6.106 -14.620 1.00 90.94 94 GLY A O 1
ATOM 773 N N . ASP A 1 95 ? 0.967 -4.324 -15.419 1.00 87.50 95 ASP A N 1
ATOM 774 C CA . ASP A 1 95 ? 0.991 -4.723 -16.813 1.00 87.50 95 ASP A CA 1
ATOM 775 C C . ASP A 1 95 ? 2.298 -4.254 -17.461 1.00 87.50 95 ASP A C 1
ATOM 777 O O . ASP A 1 95 ? 3.004 -3.392 -16.921 1.00 87.50 95 ASP A O 1
ATOM 781 N N . GLY A 1 96 ? 2.635 -4.850 -18.599 1.00 85.00 96 GLY A N 1
ATOM 782 C CA . GLY A 1 96 ? 3.770 -4.426 -19.413 1.00 85.00 96 GLY A CA 1
ATOM 783 C C . GLY A 1 96 ? 3.452 -3.132 -20.162 1.00 85.00 96 GLY A C 1
ATOM 784 O O . GLY A 1 96 ? 2.324 -2.927 -20.607 1.00 85.00 96 GLY A O 1
ATOM 785 N N . LEU A 1 97 ? 4.446 -2.265 -20.338 1.00 77.50 97 LEU A N 1
ATOM 786 C CA . LEU A 1 97 ? 4.370 -1.091 -21.216 1.00 77.50 97 LEU A CA 1
ATOM 787 C C . LEU A 1 97 ? 4.823 -1.437 -22.655 1.00 77.50 97 LEU A C 1
ATOM 789 O O . LEU A 1 97 ? 5.305 -0.573 -23.362 1.00 77.50 97 LEU A O 1
ATOM 793 N N . GLY A 1 98 ? 4.608 -2.676 -23.123 1.00 66.62 98 GLY A N 1
ATOM 794 C CA . GLY A 1 98 ? 4.950 -3.149 -24.482 1.00 66.62 98 GLY A CA 1
ATOM 795 C C . GLY A 1 98 ? 6.461 -3.336 -24.713 1.00 66.62 98 GLY A C 1
ATOM 796 O O . GLY A 1 98 ? 7.270 -2.643 -24.120 1.00 66.62 98 GLY A O 1
ATOM 797 N N . ARG A 1 99 ? 6.954 -4.257 -25.549 1.00 48.50 99 ARG A N 1
ATOM 798 C CA . ARG A 1 99 ? 6.341 -5.208 -26.501 1.00 48.50 99 ARG A CA 1
ATOM 799 C C . ARG A 1 99 ? 6.038 -6.586 -25.916 1.00 48.50 99 ARG A C 1
ATOM 801 O O . ARG A 1 99 ? 6.765 -7.021 -25.002 1.00 48.50 99 ARG A O 1
#

InterPro domains:
  IPR000184 Bacterial surface antigen (D15) [PF01103] (14-98)

Organism: Salmonella enterica I (NCBI:txid59201)

pLDDT: mean 80.87, std 15.67, range [48.5, 96.88]